Protein AF-A0A1W1C4H2-F1 (afdb_monomer)

InterPro domains:
  IPR005368 UPF0175 [PF03683] (1-51)

Radius of gyration: 10.98 Å; Cα contacts (8 Å, |Δi|>4): 38; chains: 1; bounding box: 30×20×25 Å

pLDDT: mean 84.83, std 16.96, range [42.41, 97.19]

Structure (mmCIF, N/CA/C/O backbone):
data_AF-A0A1W1C4H2-F1
#
_entry.id   AF-A0A1W1C4H2-F1
#
loop_
_atom_site.group_PDB
_atom_site.id
_atom_site.type_symbol
_atom_site.label_atom_id
_atom_site.label_alt_id
_atom_site.label_comp_id
_atom_site.label_asym_id
_atom_site.label_entity_id
_atom_site.label_seq_id
_atom_site.pdbx_PDB_ins_code
_atom_site.Cartn_x
_atom_site.Cartn_y
_atom_site.Cartn_z
_atom_site.occupancy
_atom_site.B_iso_or_equiv
_atom_site.auth_seq_id
_atom_site.auth_comp_id
_atom_site.auth_asym_id
_atom_site.auth_atom_id
_atom_site.pdbx_PDB_model_num
ATOM 1 N N . MET A 1 1 ? -13.269 0.389 9.215 1.00 80.06 1 MET A N 1
ATOM 2 C CA . MET A 1 1 ? -13.633 1.431 8.222 1.00 80.06 1 MET A CA 1
ATOM 3 C C . MET A 1 1 ? -12.434 1.980 7.449 1.00 80.06 1 MET A C 1
ATOM 5 O O . MET A 1 1 ? -12.466 1.872 6.234 1.00 80.06 1 MET A O 1
ATOM 9 N N . LYS A 1 2 ? -11.366 2.488 8.096 1.00 92.19 2 LYS A N 1
ATOM 10 C CA . LYS A 1 2 ? -10.191 3.067 7.397 1.00 92.19 2 LYS A CA 1
ATOM 11 C C . LYS A 1 2 ? -9.576 2.178 6.306 1.00 92.19 2 LYS A C 1
ATOM 13 O O . LYS A 1 2 ? -9.235 2.703 5.255 1.00 92.19 2 LYS A O 1
ATOM 18 N N . LEU A 1 3 ? -9.475 0.864 6.539 1.00 94.00 3 LEU A N 1
ATOM 19 C CA . LEU A 1 3 ? -8.917 -0.081 5.563 1.00 94.00 3 LEU A CA 1
ATOM 20 C C . LEU A 1 3 ? -9.669 -0.053 4.227 1.00 94.00 3 LEU A C 1
ATOM 22 O O . LEU A 1 3 ? -9.082 0.249 3.194 1.00 94.00 3 LEU A O 1
ATOM 26 N N . TYR A 1 4 ? -10.981 -0.291 4.259 1.00 94.62 4 TYR A N 1
ATOM 27 C CA . TYR A 1 4 ? -11.811 -0.275 3.055 1.00 94.62 4 TYR A CA 1
ATOM 28 C C . TYR A 1 4 ? -11.831 1.096 2.378 1.00 94.62 4 TYR A C 1
ATOM 30 O O . TYR A 1 4 ? -11.864 1.167 1.156 1.00 94.62 4 TYR A O 1
ATOM 38 N N . THR A 1 5 ? -11.751 2.187 3.147 1.00 96.62 5 THR A N 1
ATOM 39 C CA . THR A 1 5 ? -11.585 3.531 2.582 1.00 96.62 5 THR A CA 1
ATOM 40 C C . THR A 1 5 ? -10.268 3.648 1.817 1.00 96.62 5 THR A C 1
ATOM 42 O O . THR A 1 5 ? -10.284 4.083 0.672 1.00 96.62 5 THR A O 1
ATOM 45 N N . ALA A 1 6 ? -9.144 3.223 2.399 1.00 96.31 6 ALA A N 1
ATOM 46 C CA . ALA A 1 6 ? -7.845 3.258 1.728 1.00 96.31 6 ALA A CA 1
ATOM 47 C C . ALA A 1 6 ? -7.844 2.414 0.448 1.00 96.31 6 ALA A C 1
ATOM 49 O O . ALA A 1 6 ? -7.409 2.894 -0.593 1.00 96.31 6 ALA A O 1
ATOM 50 N N . ILE A 1 7 ? -8.402 1.200 0.506 1.00 95.19 7 ILE A N 1
ATOM 51 C CA . ILE A 1 7 ? -8.541 0.312 -0.655 1.00 95.19 7 ILE A CA 1
ATOM 52 C C . ILE A 1 7 ? -9.414 0.955 -1.736 1.00 95.19 7 ILE A C 1
ATOM 54 O O . ILE A 1 7 ? -9.014 1.002 -2.895 1.00 95.19 7 ILE A O 1
ATOM 58 N N . ALA A 1 8 ? -10.581 1.495 -1.377 1.00 95.44 8 ALA A N 1
ATOM 59 C CA . ALA A 1 8 ? -11.488 2.108 -2.342 1.00 95.44 8 ALA A CA 1
ATOM 60 C C . ALA A 1 8 ? -10.864 3.344 -3.006 1.00 95.44 8 ALA A C 1
ATOM 62 O O . ALA A 1 8 ? -11.001 3.533 -4.213 1.00 95.44 8 ALA A O 1
ATOM 63 N N . LEU A 1 9 ? -10.161 4.180 -2.237 1.00 94.62 9 LEU A N 1
ATOM 64 C CA . LEU A 1 9 ? -9.442 5.338 -2.769 1.00 94.62 9 LEU A CA 1
ATOM 65 C C . LEU A 1 9 ? -8.269 4.909 -3.663 1.00 94.62 9 LEU A C 1
ATOM 67 O O . LEU A 1 9 ? -8.061 5.513 -4.714 1.00 94.62 9 LEU A O 1
ATOM 71 N N . TYR A 1 10 ? -7.544 3.852 -3.289 1.00 93.88 10 TYR A N 1
ATOM 72 C CA . TYR A 1 10 ? -6.478 3.257 -4.097 1.00 93.88 10 T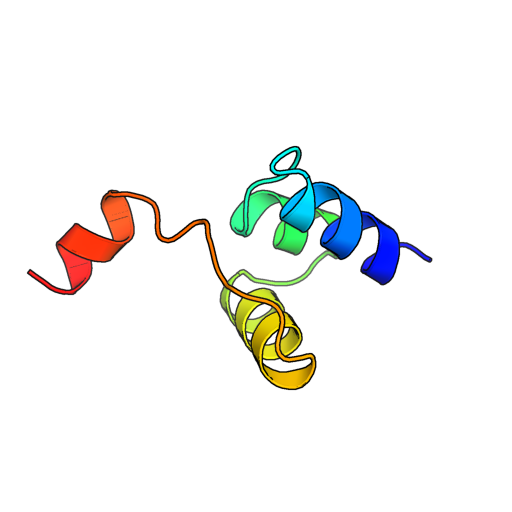YR A CA 1
ATOM 73 C C . TYR A 1 10 ? -7.005 2.728 -5.437 1.00 93.88 10 TYR A C 1
ATOM 75 O O . TYR A 1 10 ? -6.508 3.103 -6.497 1.00 93.88 10 TYR A O 1
ATOM 83 N N . GLN A 1 11 ? -8.073 1.926 -5.412 1.00 92.12 11 GLN A N 1
ATOM 84 C CA . GLN A 1 11 ? -8.712 1.373 -6.612 1.00 92.12 11 GLN A CA 1
ATOM 85 C C . GLN A 1 11 ? -9.276 2.467 -7.528 1.00 92.12 11 GLN A C 1
ATOM 87 O O . GLN A 1 11 ? -9.221 2.345 -8.749 1.00 92.12 11 GLN A O 1
ATOM 92 N N . LYS A 1 12 ? -9.763 3.574 -6.952 1.00 93.44 12 LYS A N 1
ATOM 93 C CA . LYS A 1 12 ? -10.192 4.773 -7.691 1.00 93.44 12 LYS A CA 1
ATOM 94 C C . LYS A 1 12 ? -9.031 5.656 -8.165 1.00 93.44 12 LYS A C 1
ATOM 96 O O . LYS A 1 12 ? -9.287 6.716 -8.729 1.00 93.44 12 LYS A O 1
ATOM 101 N N . ARG A 1 13 ? -7.774 5.254 -7.930 1.00 89.75 13 ARG A N 1
ATOM 102 C CA . ARG A 1 13 ? -6.549 6.017 -8.236 1.00 89.75 13 ARG A CA 1
ATOM 103 C C . ARG A 1 13 ? -6.505 7.405 -7.581 1.00 89.75 13 ARG A C 1
ATOM 105 O O . ARG A 1 13 ?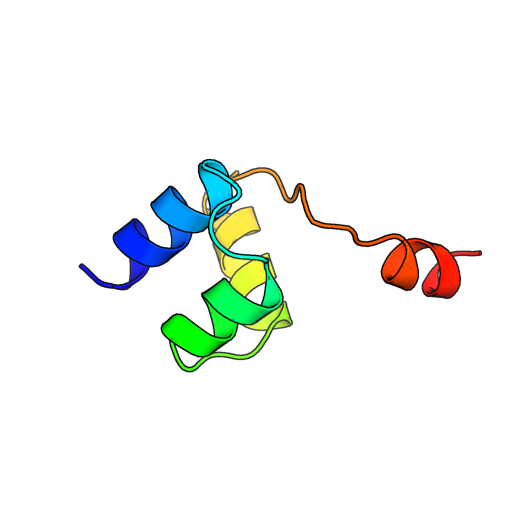 -5.850 8.312 -8.080 1.00 89.75 13 ARG A O 1
ATOM 112 N N . GLN A 1 14 ? -7.202 7.575 -6.459 1.00 93.81 14 GLN A N 1
AT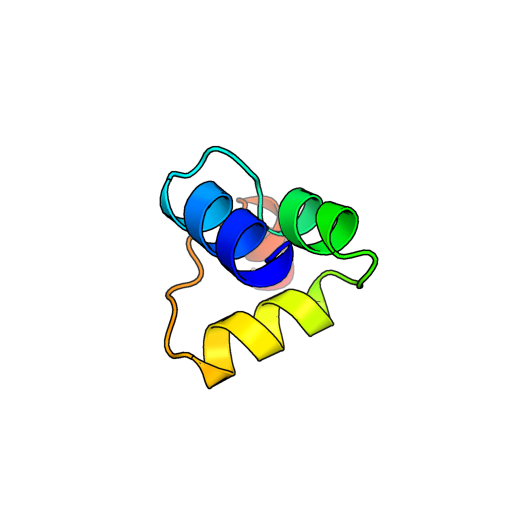OM 113 C CA . GLN A 1 14 ? -7.218 8.814 -5.675 1.00 93.81 14 GLN A CA 1
ATOM 114 C C . GLN A 1 14 ? -6.098 8.849 -4.632 1.00 93.81 14 GLN A C 1
ATOM 116 O O . GLN A 1 14 ? -5.655 9.926 -4.241 1.00 93.81 14 GLN A O 1
ATOM 121 N N . LEU A 1 15 ? -5.620 7.680 -4.196 1.00 92.12 15 LEU A N 1
ATOM 122 C CA . LEU A 1 15 ? -4.408 7.544 -3.394 1.00 92.12 15 LEU A CA 1
ATOM 123 C C . LEU A 1 15 ? -3.409 6.640 -4.109 1.00 92.12 15 LEU A C 1
ATOM 125 O O . LEU A 1 15 ? -3.775 5.591 -4.635 1.00 92.12 15 LEU A O 1
ATOM 129 N N . SER A 1 16 ? -2.136 7.032 -4.063 1.00 91.94 16 SER A N 1
ATOM 130 C CA . SER A 1 16 ? -1.036 6.155 -4.455 1.00 91.94 16 SER A CA 1
ATOM 131 C C . SER A 1 16 ? -0.884 4.999 -3.470 1.00 91.94 16 SER A C 1
ATOM 133 O O . SER A 1 16 ? -1.408 5.032 -2.348 1.00 91.94 16 SER A O 1
ATOM 135 N N . LEU A 1 17 ? -0.109 3.990 -3.847 1.00 92.12 17 LEU A N 1
ATOM 136 C CA . LEU A 1 17 ? 0.178 2.848 -2.984 1.00 92.12 17 LEU A CA 1
ATOM 137 C C . LEU A 1 17 ? 0.852 3.288 -1.670 1.00 92.12 17 LEU A C 1
ATOM 139 O O . LEU A 1 17 ? 0.434 2.894 -0.582 1.00 92.12 17 LEU A O 1
ATOM 143 N N . GLY A 1 18 ? 1.832 4.195 -1.756 1.00 92.69 18 GLY A N 1
ATOM 144 C CA . GLY A 1 18 ? 2.504 4.756 -0.579 1.00 92.69 18 GLY A CA 1
ATOM 145 C C . GLY A 1 18 ? 1.592 5.637 0.280 1.00 92.69 18 GLY A C 1
ATOM 146 O O . GLY A 1 18 ? 1.641 5.564 1.507 1.00 92.69 18 GLY A O 1
ATOM 147 N N . LYS A 1 19 ? 0.715 6.443 -0.336 1.00 94.94 19 LYS A N 1
ATOM 148 C CA . LYS A 1 19 ? -0.239 7.276 0.415 1.00 94.94 19 LYS A CA 1
ATOM 149 C C 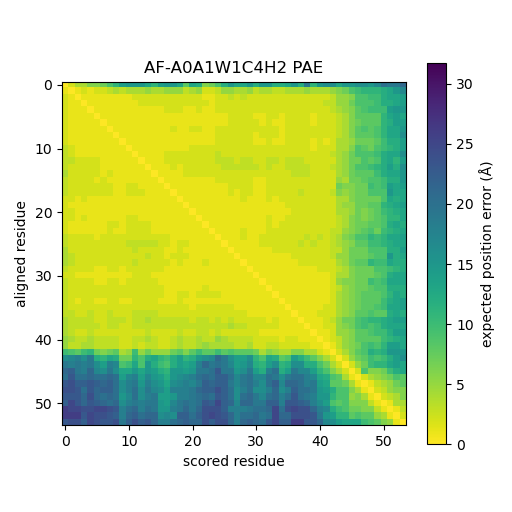. LYS A 1 19 ? -1.324 6.454 1.101 1.00 94.94 19 LYS A C 1
ATOM 151 O O . LYS A 1 19 ? -1.735 6.809 2.201 1.00 94.94 19 LYS A O 1
ATOM 156 N N . SER A 1 20 ? -1.741 5.350 0.492 1.00 96.06 20 SER A N 1
ATOM 157 C CA . SER A 1 20 ? -2.690 4.408 1.088 1.00 96.06 20 SER A CA 1
ATOM 158 C C . SER A 1 20 ? -2.085 3.704 2.304 1.00 96.06 20 SER A C 1
ATOM 160 O O . SER A 1 20 ? -2.719 3.656 3.356 1.00 96.06 20 SER A O 1
ATOM 162 N N . ALA A 1 21 ? -0.825 3.267 2.210 1.00 95.88 21 ALA A N 1
ATOM 163 C CA . ALA A 1 21 ? -0.077 2.720 3.342 1.00 95.88 21 ALA A CA 1
ATOM 164 C C . ALA A 1 21 ? 0.054 3.742 4.491 1.00 95.88 21 ALA A C 1
ATOM 166 O O . ALA A 1 21 ? -0.326 3.458 5.629 1.00 95.88 21 ALA A O 1
ATOM 167 N N . GLN A 1 22 ? 0.465 4.979 4.173 1.00 96.88 22 GLN A N 1
ATOM 168 C CA . GLN A 1 22 ? 0.567 6.073 5.146 1.00 96.88 22 GLN A CA 1
ATOM 169 C C . GLN A 1 22 ? -0.779 6.371 5.827 1.00 96.88 22 GLN A C 1
ATOM 171 O O . GLN A 1 22 ? -0.825 6.577 7.038 1.00 96.88 22 GLN A O 1
ATOM 176 N N . PHE A 1 23 ? -1.883 6.375 5.07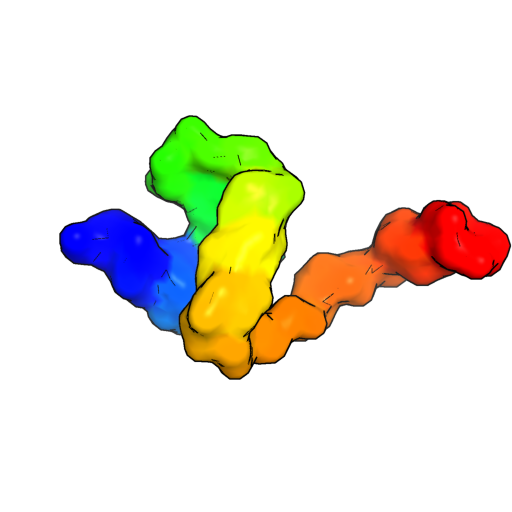4 1.00 96.81 23 PHE A N 1
ATOM 177 C CA . PHE A 1 23 ? -3.231 6.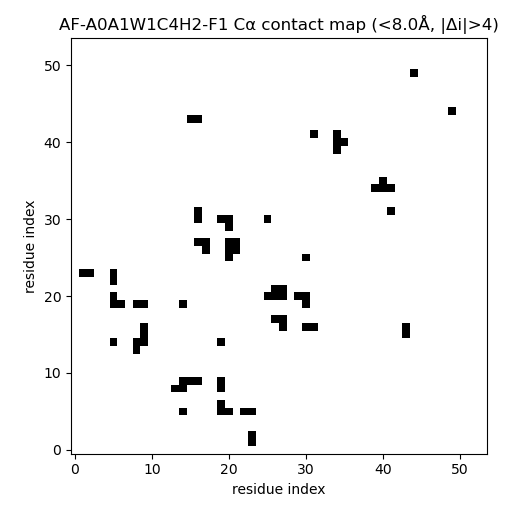616 5.602 1.00 96.81 23 PHE A CA 1
ATOM 178 C C . PHE A 1 23 ? -3.659 5.568 6.643 1.00 96.81 23 PHE A C 1
ATOM 180 O O . PHE A 1 23 ? -4.405 5.875 7.583 1.00 96.81 23 PHE A O 1
ATOM 187 N N . LEU A 1 24 ? -3.164 4.340 6.491 1.00 97.06 24 LEU A N 1
ATOM 188 C CA . LEU A 1 24 ? -3.387 3.234 7.416 1.00 97.06 24 LEU A CA 1
ATOM 189 C C . LEU A 1 24 ? -2.332 3.140 8.526 1.00 97.06 24 LEU A C 1
ATOM 191 O O . LEU A 1 24 ? -2.493 2.316 9.421 1.00 97.06 24 LEU A O 1
ATOM 195 N N . GLY A 1 25 ? -1.296 3.983 8.502 1.00 97.19 25 GLY A N 1
ATOM 196 C CA . GLY A 1 25 ? -0.205 3.944 9.475 1.00 97.19 25 GLY A CA 1
ATOM 197 C C . GLY A 1 25 ? 0.695 2.713 9.336 1.00 97.19 25 GLY A C 1
ATOM 198 O O . GLY A 1 25 ? 1.289 2.294 10.322 1.00 97.19 25 GLY A O 1
ATOM 199 N N . MET A 1 26 ? 0.777 2.129 8.138 1.00 96.75 26 MET A N 1
ATOM 200 C CA . MET A 1 26 ? 1.639 0.983 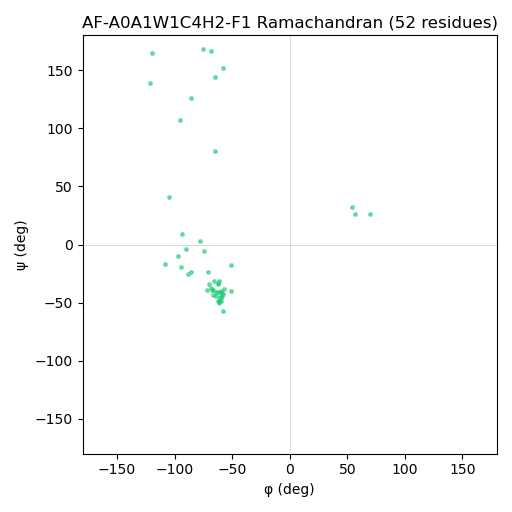7.835 1.00 96.75 26 MET A CA 1
ATOM 201 C C . MET A 1 26 ? 2.653 1.329 6.747 1.00 96.75 26 MET A C 1
ATOM 203 O O . MET A 1 26 ? 2.517 2.328 6.035 1.00 96.75 26 MET A O 1
ATOM 207 N N . ASP A 1 27 ? 3.677 0.495 6.610 1.00 94.88 27 ASP A N 1
ATOM 208 C CA . ASP A 1 27 ? 4.635 0.624 5.525 1.00 94.88 27 ASP A CA 1
ATOM 209 C C . ASP A 1 27 ? 4.061 0.127 4.186 1.00 94.88 27 ASP A C 1
ATOM 211 O O . ASP A 1 27 ? 3.005 -0.507 4.083 1.00 94.88 27 ASP A O 1
ATOM 215 N N . ARG A 1 28 ? 4.801 0.446 3.129 1.00 91.19 28 ARG A N 1
ATOM 216 C CA . ARG A 1 28 ? 4.432 0.176 1.745 1.00 91.19 28 ARG A CA 1
ATOM 217 C C . ARG A 1 28 ? 4.295 -1.320 1.434 1.00 91.19 28 ARG A C 1
ATOM 219 O O . ARG A 1 28 ? 3.374 -1.705 0.714 1.00 91.19 28 ARG A O 1
ATOM 226 N N . LEU A 1 29 ? 5.202 -2.146 1.955 1.00 92.69 29 LEU A N 1
ATOM 227 C CA . LEU A 1 29 ? 5.231 -3.590 1.714 1.00 92.69 29 LEU A CA 1
ATOM 228 C C . LEU A 1 29 ? 4.076 -4.282 2.439 1.00 92.69 29 LEU A C 1
ATOM 230 O O . LEU A 1 29 ? 3.430 -5.151 1.857 1.00 92.69 29 LEU A O 1
ATOM 234 N N . SER A 1 30 ? 3.758 -3.836 3.655 1.00 95.88 30 SER A N 1
ATOM 235 C CA . SER A 1 30 ? 2.587 -4.292 4.408 1.00 95.88 30 SER A CA 1
ATOM 236 C C . SER A 1 30 ? 1.287 -4.043 3.639 1.00 95.88 30 SER A C 1
ATOM 238 O O . SER A 1 30 ? 0.440 -4.931 3.542 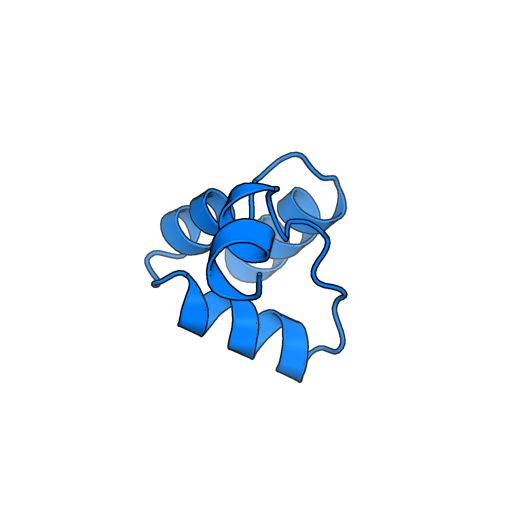1.00 95.88 30 SER A O 1
ATOM 240 N N . PHE A 1 31 ? 1.144 -2.875 3.004 1.00 95.44 31 PHE A N 1
ATOM 241 C CA . PHE A 1 31 ? -0.029 -2.595 2.173 1.00 95.44 31 PHE A CA 1
ATOM 242 C C . PHE A 1 31 ? -0.059 -3.445 0.890 1.00 95.44 31 PHE A C 1
ATOM 244 O O . PHE A 1 31 ? -1.117 -3.937 0.512 1.00 95.44 31 PHE A O 1
ATOM 251 N N . ILE A 1 32 ? 1.090 -3.697 0.250 1.00 93.62 32 ILE A N 1
ATOM 252 C CA . ILE A 1 32 ? 1.199 -4.624 -0.895 1.00 93.62 32 ILE A CA 1
ATOM 253 C C . ILE A 1 32 ? 0.763 -6.043 -0.511 1.00 93.62 32 ILE A C 1
ATOM 255 O O . ILE A 1 32 ? 0.016 -6.676 -1.257 1.00 93.62 32 ILE A O 1
ATOM 259 N N . ALA A 1 33 ? 1.223 -6.549 0.635 1.00 94.75 33 ALA A N 1
ATOM 260 C CA . ALA A 1 33 ? 0.855 -7.873 1.126 1.00 94.75 33 ALA A CA 1
ATOM 261 C C . ALA A 1 33 ? -0.658 -7.981 1.354 1.00 94.75 33 ALA A C 1
ATOM 263 O O . ALA A 1 33 ? -1.267 -8.972 0.955 1.00 94.75 33 ALA A O 1
ATOM 264 N N . LEU A 1 34 ? -1.265 -6.925 1.902 1.00 95.12 34 LEU A N 1
ATOM 265 C CA . LEU A 1 34 ? -2.709 -6.836 2.089 1.00 95.12 34 LEU A CA 1
ATOM 266 C C . LEU A 1 34 ? -3.465 -6.896 0.756 1.00 95.12 34 LEU A C 1
ATOM 268 O O . LEU A 1 34 ? -4.390 -7.690 0.613 1.00 95.12 34 LEU A O 1
ATOM 272 N N . LEU A 1 35 ? -3.051 -6.108 -0.242 1.00 94.44 35 LEU A N 1
ATOM 273 C CA . LEU A 1 35 ? -3.671 -6.146 -1.571 1.00 94.44 35 LEU A CA 1
ATOM 274 C C . LEU A 1 35 ? -3.565 -7.542 -2.204 1.00 94.44 35 LEU A C 1
ATOM 276 O O . LEU A 1 35 ? -4.534 -8.019 -2.788 1.00 94.44 35 LEU A O 1
ATOM 280 N N . LYS A 1 36 ? -2.419 -8.219 -2.051 1.00 93.25 36 LYS A N 1
ATOM 281 C CA . LYS A 1 36 ? -2.216 -9.590 -2.549 1.00 93.25 36 LYS A CA 1
ATOM 282 C C . LYS A 1 36 ? -3.130 -10.604 -1.866 1.00 93.25 36 LYS A C 1
ATOM 284 O O . LYS A 1 36 ? -3.706 -11.434 -2.560 1.00 93.25 36 LYS A O 1
ATOM 289 N N . GLN A 1 37 ? -3.264 -10.534 -0.541 1.00 94.75 37 GLN A N 1
ATOM 290 C CA . GLN A 1 37 ? -4.139 -11.425 0.226 1.00 94.75 37 GLN A CA 1
ATOM 291 C C . GLN A 1 37 ? -5.591 -11.354 -0.272 1.00 94.75 37 GLN A C 1
ATOM 293 O O . GLN A 1 37 ? -6.252 -12.384 -0.391 1.00 94.75 37 GLN A O 1
ATOM 298 N N . ASP A 1 38 ? -6.045 -10.154 -0.633 1.00 92.38 38 ASP A N 1
ATOM 299 C CA . ASP A 1 38 ? -7.414 -9.897 -1.084 1.00 92.38 38 ASP A CA 1
ATOM 300 C C . ASP A 1 38 ? -7.573 -9.958 -2.620 1.00 92.38 38 ASP A C 1
ATOM 302 O O . ASP A 1 38 ? -8.628 -9.610 -3.150 1.00 92.38 38 ASP A O 1
ATOM 306 N N . ASN A 1 39 ? -6.545 -10.406 -3.357 1.00 92.62 39 ASN A N 1
ATOM 307 C CA . ASN A 1 39 ? -6.501 -10.451 -4.829 1.00 92.62 39 ASN A CA 1
ATOM 308 C C . ASN A 1 39 ? -6.798 -9.100 -5.512 1.00 92.62 39 ASN A C 1
ATOM 310 O O . ASN A 1 39 ? -7.352 -9.041 -6.612 1.00 92.62 39 ASN A O 1
ATOM 314 N N . ILE A 1 40 ? -6.422 -7.996 -4.870 1.00 91.44 40 ILE A N 1
ATOM 315 C CA . ILE A 1 40 ? -6.579 -6.651 -5.415 1.00 91.44 40 ILE A CA 1
ATOM 316 C C . ILE A 1 40 ? -5.364 -6.334 -6.299 1.00 91.44 40 ILE A C 1
ATOM 318 O O . ILE A 1 40 ? -4.226 -6.418 -5.825 1.00 91.44 40 ILE A O 1
ATOM 322 N N . PRO A 1 41 ? -5.562 -5.936 -7.570 1.00 86.62 41 PRO A N 1
ATOM 323 C CA . PRO A 1 41 ? -4.442 -5.642 -8.450 1.00 86.62 41 PRO A CA 1
ATOM 324 C C . PRO A 1 41 ? -3.630 -4.438 -7.968 1.00 86.62 41 PRO A C 1
ATOM 326 O O . PRO A 1 41 ? -4.170 -3.446 -7.473 1.00 86.62 41 PRO A O 1
ATOM 329 N N . ILE A 1 42 ? -2.317 -4.519 -8.163 1.00 86.88 42 ILE A N 1
ATOM 330 C CA . ILE A 1 42 ? -1.377 -3.448 -7.842 1.00 86.88 42 ILE A CA 1
ATOM 331 C C . ILE A 1 42 ? -1.138 -2.643 -9.122 1.00 86.88 42 ILE A C 1
ATOM 333 O O . ILE A 1 42 ? -0.494 -3.120 -10.051 1.00 86.88 42 ILE A O 1
ATOM 337 N N . PHE A 1 43 ? -1.684 -1.429 -9.188 1.00 75.38 43 PHE A N 1
ATOM 338 C CA . PHE A 1 43 ? -1.628 -0.570 -10.384 1.00 75.38 43 PHE A CA 1
ATOM 339 C C . PHE A 1 43 ? -0.471 0.424 -10.374 1.00 75.38 43 PHE A C 1
ATOM 341 O O . PHE A 1 43 ? -0.136 1.002 -11.402 1.00 75.38 43 PHE A O 1
ATOM 348 N N . ASP A 1 44 ? 0.074 0.673 -9.189 1.00 65.00 44 ASP A N 1
ATOM 349 C CA . ASP A 1 44 ? 0.972 1.789 -8.912 1.00 65.00 44 ASP A CA 1
ATOM 350 C C . ASP A 1 44 ? 2.415 1.291 -8.792 1.00 65.00 44 ASP A C 1
ATOM 352 O O . ASP A 1 44 ? 3.157 1.719 -7.905 1.00 65.00 44 ASP A O 1
ATOM 356 N N . TYR A 1 45 ? 2.781 0.359 -9.686 1.00 58.31 45 TYR A N 1
ATOM 357 C CA . TYR A 1 45 ? 4.176 0.149 -10.051 1.00 58.31 45 TYR A CA 1
ATOM 358 C C . TYR A 1 45 ? 4.632 1.425 -10.749 1.00 58.31 45 TYR A C 1
ATOM 360 O O . TYR A 1 45 ? 4.556 1.559 -11.969 1.00 58.31 45 TYR A O 1
ATOM 368 N N . SER A 1 46 ? 4.970 2.439 -9.957 1.00 53.75 46 SER A N 1
ATOM 369 C CA . SER A 1 46 ? 5.448 3.705 -10.497 1.00 53.75 46 SER A CA 1
ATOM 370 C C . SER A 1 46 ? 6.684 3.419 -11.352 1.00 53.75 46 SER A C 1
ATOM 372 O O . SER A 1 46 ? 7.418 2.474 -11.072 1.00 53.75 46 SER A O 1
ATOM 374 N N . ASN A 1 47 ? 6.969 4.241 -12.363 1.00 51.91 47 ASN A N 1
ATOM 375 C CA . ASN A 1 47 ? 8.161 4.086 -13.214 1.00 51.91 47 ASN A CA 1
ATOM 376 C C . ASN A 1 47 ? 9.485 3.943 -12.419 1.00 51.91 47 ASN A C 1
ATOM 378 O O . ASN A 1 47 ? 10.470 3.453 -12.957 1.00 51.91 47 ASN A O 1
ATOM 382 N N . ARG A 1 48 ? 9.496 4.327 -11.133 1.00 51.12 48 ARG A N 1
ATOM 383 C CA . ARG A 1 48 ? 10.598 4.143 -10.179 1.00 51.12 48 ARG A CA 1
ATOM 384 C C . ARG A 1 48 ? 10.825 2.681 -9.742 1.00 51.12 48 ARG A C 1
ATOM 386 O O . ARG A 1 48 ? 11.930 2.343 -9.348 1.00 51.12 48 ARG A O 1
ATOM 393 N N . GLU A 1 49 ? 9.825 1.807 -9.815 1.00 49.84 49 GLU A N 1
ATOM 394 C CA . GLU A 1 49 ? 9.984 0.368 -9.532 1.00 49.84 49 GLU A CA 1
ATOM 395 C C . GLU A 1 49 ? 10.449 -0.426 -10.750 1.00 49.84 49 GLU A C 1
ATOM 397 O O . GLU A 1 49 ? 11.093 -1.457 -10.589 1.00 49.84 49 GLU A O 1
ATOM 402 N N . MET A 1 50 ? 10.204 0.072 -11.968 1.00 51.62 50 MET A N 1
ATOM 403 C CA . MET A 1 50 ? 10.844 -0.505 -13.154 1.00 51.62 50 MET A CA 1
ATOM 404 C C . MET A 1 50 ? 12.363 -0.294 -13.137 1.00 51.62 50 MET A C 1
ATOM 406 O O . MET A 1 50 ? 13.080 -1.176 -13.586 1.00 51.62 50 MET A O 1
ATOM 410 N N . SER A 1 51 ? 12.867 0.802 -12.557 1.00 52.00 51 SER A N 1
ATOM 411 C CA . SER A 1 51 ? 14.314 1.045 -12.417 1.00 52.00 51 SER A CA 1
ATOM 412 C C . SER A 1 51 ? 15.022 0.208 -11.342 1.00 52.00 51 SER A C 1
ATOM 414 O O . SER A 1 51 ? 16.233 0.309 -11.210 1.00 52.00 51 SER A O 1
ATOM 416 N N . GLU A 1 52 ? 14.298 -0.583 -10.545 1.00 49.75 52 GLU A N 1
ATOM 417 C CA . GLU A 1 52 ? 14.912 -1.571 -9.637 1.00 49.75 52 GLU A CA 1
ATOM 418 C C . GLU A 1 52 ? 14.930 -2.984 -10.247 1.00 49.75 52 GLU A C 1
ATOM 420 O O . GLU A 1 52 ? 15.573 -3.883 -9.712 1.00 49.75 52 GLU A O 1
ATOM 425 N N . ILE A 1 53 ? 14.231 -3.182 -11.371 1.00 51.53 53 ILE A N 1
ATOM 426 C CA . ILE A 1 53 ? 14.119 -4.464 -12.080 1.00 51.53 53 ILE A CA 1
ATOM 427 C C . ILE A 1 53 ? 14.907 -4.443 -13.410 1.00 51.53 53 ILE A C 1
ATOM 429 O O . ILE A 1 53 ? 15.223 -5.512 -13.933 1.00 51.53 53 ILE A O 1
ATOM 433 N N . PHE A 1 54 ? 15.271 -3.259 -13.922 1.00 42.41 54 PHE A N 1
ATOM 434 C CA . PHE A 1 54 ? 16.117 -3.054 -15.106 1.00 42.41 54 PHE A CA 1
ATOM 435 C C . PHE A 1 54 ? 17.382 -2.261 -14.783 1.00 42.41 54 PHE A C 1
ATOM 437 O O . PHE A 1 54 ? 17.244 -1.167 -14.190 1.00 42.41 54 PHE A O 1
#

Secondary structure (DSSP, 8-state):
-HHHHHHHHHHTTSS-HHHHHHHHT--HHHHHHHHHHTT-------HHHHTTT-

Mean predicted aligned error: 5.98 Å

Sequence (54 aa):
MKLYTAIALYQKRQLSLGKSAQFLGMDRLSFIALLKQDNIPIFDYSNREMSEIF

Solvent-accessible surface area (backbone atoms only — not comparable to full-atom values): 3276 Å² total; per-residue (Å²): 111,69,66,63,51,34,50,53,34,35,76,68,68,74,32,54,61,59,54,30,12,53,76,70,75,45,54,54,67,62,43,52,52,53,32,56,76,70,71,46,83,84,83,68,74,46,78,72,56,53,61,77,77,97

Organism: NCBI:txid652676

Foldseek 3Di:
DLLVVLLVCVVVVVDALQRSCVSVVHGSVVSVVVCVVVVHDHPRCPVVVVVVVD

Nearest PDB structures (foldseek):
  4a12-assembly1_B  TM=6.281E-01  e=7.749E+00  Staphylococcus aureus

=== Feature glossary ===
A reading guide for the features in this record.

Start from the sequence.

  · Sequence gives the chain of amino acids in standard one-letter code (A=alanine, C=cysteine, …, Y=tyrosine), read N→C. It is the only feature that is directly encoded by the gene; all structural features are derived from the folded form of this sequence.

Fold it, and you get atomic coordinates and the backbone conformation that goes with them.

  · The mmCIF table is the protein's shape written out atom by atom. For each backbone N, Cα, C, and carbonyl O, it records an (x, y, z) coordinate triple in Å plus the residue type, chain letter, and residue number.

  · Backbone dihedral angles. Every residue exce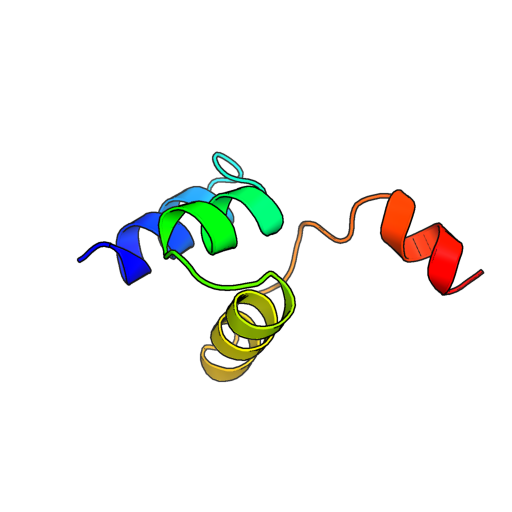pt chain termini has a φ (preceding-C → N → Cα → C) and a ψ (N → Cα → C → next-N). They are reported in degrees following the IUPAC sign convention. Secondary structure is essentially a statement about which (φ, ψ) basin each residue occupies.

  · DSSP 8-state secondary structure assigns each residue one of H (α-helix), G (3₁₀-helix), I (π-helix), E (extended β-strand), B (isolated β-bridge), T (hydrogen-bonded turn), S (bend), or '-' (coil). The assignment is computed from backbone hydrogen-bond geometry via the Kabsch–Sander algorithm.

  · P-SEA three-state annotation labels each residue as helix, strand, or coil based purely on the geometry of the Cα trace. It serves as a fallback when the full backbone (and thus DSSP) is unavailable.

Summarize the fold with a handful of shape descriptors and a per-residue structural alphabet.

  · Radius of gyration (Rg) is the root-mean-square distance of Cα atoms from their centroid — a single number for overall size and compactness. A globular domain of N residues has Rg ≈ 2.2·N^0.38 Å; an extended or disordered chain has a much larger Rg. The Cα contact count is the number of residue pairs whose Cα atoms are within 8 Å and are more than four positions apart in sequence — a standard proxy for tertiary packing density. The bounding box is the smallest axis-aligned box enclosing all Cα atoms.

  · Foldseek's 3Di representation compresses backbone geometry into a per-residue letter drawn from a learned twenty-state alphabet. It captures the tertiary interaction pattern around each residue — which residues are packed against it in space, regardless of where they are in sequence.

  · Accessible surface area quantifies burial. A residue with SASA near zero is packed into the hydrophobic core; one with SASA >100 Å² sits on the surface. Computed here via the Shrake–Rupley numerical algorithm with a 1.4 Å probe.

Ask how reliable the model is.

  · For AlphaFold models, the B-factor field carries pLDDT — the model's own estimate of local accuracy on a 0–100 scale. Regions with pLDDT<50 should be treated as essentially unmodeled; they often correspond to intrinsically disordered segments.

  · For experimental (PDB) structures, the B-factor (temperature factor) quantifies the positional spread of each atom in the crystal — a combination of thermal vibration and static disorder — in units of Å². High B-factors mark flexible loops or poorly resolved regions; low B-factors mark the rigid, well-ordered core.

  · PAE(i, j) answers: if I align the predicted and true structures on residue i, how far off (in Å) do I expect residue j to be? A block-diagonal PAE matrix with low values on the blocks and high values off-diagonal is the signature of a multi-domain protein with confidently predicted domains but uncertain inter-domain orientation.

Place it in context: what it resembles, what it is annotated as, and how it looks.

  · Structural nearest neighbors (via Foldseek easy-search vs the PDB). Reported per hit: target PDB id, E-value, and alignment TM-score. A TM-score above ~0.5 is the conventional threshold for 'same fold'.

  · Functional annotations link the protein to curated databases. InterPro entries identify conserved domains and families by matching the sequence against member-database signatures (Pfam, PROSITE, CDD, …). Gene Ontology (GO) terms describe molecular function, biological process, and cellular component in a controlled vocabulary. CATH places the structure in a hierarchical fold classification (Class/Architecture/Topology/Homologous-superfamily). The organism is the source species.

  · Plot images: a contact map (which residues are close in 3D, as an N×N binary image), a Ramachandran scatter (backbone torsion angles, revealing secondary-structure composition at a glance), and — for AlphaFold structures — a PAE heatmap (pairwise prediction confidence).

  · Structure images are PyMOL renders from six orthogonal camera directions. Cartoon representation draws helices as coils and strands as arrows; sticks shows the backbone as bonds; surface shows the solvent-excluded envelope. Rainbow coloring maps sequence position to hue (blue→red, N→C); chain coloring assigns a distinct color per polypeptide.